Protein 7CFW (pdb70)

InterPro domains:
  IPR001789 Signal transduction response regulator, receiver domain [PF00072] (517-628)
  IPR001789 Signal transduction response regulator, receiver domain [PS50110] (516-632)
  IPR001789 Signal transduction response regulator, receiver domain [SM00448] (515-628)
  IPR003594 Histidine kinase/HSP90-like ATPase domain [PF02518] (378-493)
  IPR003594 Histidine kinase/HSP90-like ATPase domain [SM00387] (378-494)
  IPR003660 HAMP domain [PF00672] (188-238)
  IPR003660 HAMP domain [PS50885] (191-243)
  IPR003660 HAMP domain [SM00304] (191-243)
  IPR003661 Signal transduction histidine kinase, dimerisation/phosphoacceptor domain [PF00512] (265-330)
  IPR003661 Signal transduction histidine kinase, dimerisation/phosphoacceptor domain [SM00388] (265-330)
  IPR003661 Signal transduction histidine kinase, dimerisation/phosphoacceptor domain [cd00082] (263-326)
  IPR004358 Signal transduction histidine kinase-related protein, C-terminal [PR00344] (419-433)
  IPR004358 Signal transduction histidine kinase-related protein, C-terminal [PR00344] (437-447)
  IPR004358 Signal transduction histidine kinase-related protein, C-terminal [PR00344] (454-472)
  IPR004358 Signal transduction histidine kinase-related protein, C-terminal [PR00344] (478-491)
  IPR005467 Histidine kinase domain [PS50109] (272-494)
  IPR011006 CheY-like superfamily [SSF52172] (516-633)
  IPR019247 Histidine kinase BarA, N-terminal [PF09984] (35-101)
  IPR036097 Signal transduction histidine kinase, dimerisation/phosphoacceptor domain superfamily [SSF47384] (252-330)
  IPR036890 Histidine kinase/HSP90-like ATPase superfamily [G3DSA:3.30.565.10] (331-498)

Organism: Pseudomonas aeruginosa (strain ATCC 15692 / DSM 22644 / CIP 104116 / JCM 14847 / LMG 12228 / 1C / PRS 101 / PAO1) (NCBI:txid208964)

Solvent-accessible surface area: 6514 Å² total; per-residue (Å²): 122,40,60,60,0,0,0,0,1,51,64,93,99,44,36,92,60,2,45,58,35,0,125,62,41,44,25,114,19,52,63,20,45,20,0,64,77,0,17,106,18,4,111,191,71,98,4,54,0,1,0,0,11,3,109,16,86,126,38,71,0,84,43,0,0,115,90,0,42,91,34,132,90,0,99,169,4,23,0,0,0,0,2,63,28,19,143,132,22,4,119,143,87,4,29,122,0,34,34,47,31,81,12,55,40,137,22,134,115,62,76,0,60,163,8,0,102,117,77,4,46,105,150

B-factor: mean 20.05, std 11.55, range [8.06, 68.3]

Structure (mmCIF, N/CA/C/O backbone):
data_7CFW
#
_entry.id   7CFW
#
_cell.length_a   55.065
_cell.length_b   55.065
_cell.length_c   68.957
_cell.angle_alpha   90.00
_cell.angle_beta   90.00
_cell.angle_gamma   120.00
#
_symmetry.space_group_name_H-M   'P 31 2 1'
#
loop_
_entity.id
_entity.type
_entity.pdbx_description
1 polymer 'Histidine kinase'
2 non-polymer 'CALCIUM ION'
3 water water
#
loop_
_atom_site.group_PDB
_atom_site.id
_atom_site.type_symbol
_atom_site.label_atom_id
_atom_site.label_alt_id
_atom_site.label_comp_id
_atom_site.label_asym_id
_atom_site.label_entity_id
_atom_site.label_seq_id
_atom_site.pdbx_PDB_ins_code
_atom_site.Cartn_x
_atom_site.Cartn_y
_atom_site.Cartn_z
_atom_site.occupancy
_atom_site.B_iso_or_equiv
_atom_site.auth_seq_id
_atom_site.auth_comp_id
_atom_site.auth_asym_id
_atom_site.auth_atom_id
_atom_site.pdbx_PDB_model_num
ATOM 1 N N . ALA A 1 28 ? -9.065 4.234 -4.122 1.00 41.95 513 ALA A N 1
ATOM 2 C CA . ALA A 1 28 ? -9.922 5.122 -3.252 1.00 41.36 513 ALA A CA 1
ATOM 3 C C . ALA A 1 28 ? -11.249 4.428 -2.923 1.00 41.77 513 ALA A C 1
ATOM 4 O O . ALA A 1 28 ? -11.657 3.517 -3.691 1.00 45.44 513 ALA A O 1
ATOM 6 N N . GLY A 1 29 ? -11.905 4.863 -1.839 1.00 34.26 514 GLY A N 1
ATOM 7 C CA . GLY A 1 29 ? -13.198 4.321 -1.381 1.00 28.62 514 GLY A CA 1
ATOM 8 C C . GLY A 1 29 ? -13.074 3.639 -0.026 1.00 25.73 514 GLY A C 1
ATOM 9 O O . GLY A 1 29 ? -12.000 3.161 0.332 1.00 26.98 514 GLY A O 1
ATOM 10 N N . GLN A 1 30 ? -14.178 3.562 0.699 1.00 21.67 515 GLN A N 1
ATOM 11 C CA . GLN A 1 30 ? -14.285 2.744 1.931 1.00 17.93 515 GLN A CA 1
ATOM 12 C C . GLN A 1 30 ? -13.911 1.281 1.624 1.00 16.96 515 GLN A C 1
ATOM 13 O O . GLN A 1 30 ? -14.142 0.790 0.476 1.00 19.05 515 GLN A O 1
ATOM 19 N N A GLU A 1 31 ? -13.346 0.595 2.612 0.50 16.48 516 GLU A N 1
ATOM 20 N N B GLU A 1 31 ? -13.431 0.624 2.675 0.50 15.58 516 GLU A N 1
ATOM 21 C CA A GLU A 1 31 ? -12.824 -0.790 2.454 0.50 16.39 516 GLU A CA 1
ATOM 22 C CA B GLU A 1 31 ? -12.871 -0.752 2.686 0.50 14.89 516 GLU A CA 1
ATOM 23 C C A GLU A 1 31 ? -13.827 -1.806 3.010 0.50 13.81 516 GLU A C 1
ATOM 24 C C B GLU A 1 31 ? -13.977 -1.762 3.039 0.50 12.79 516 GLU A C 1
ATOM 25 O O A GLU A 1 31 ? -14.150 -1.751 4.221 0.50 14.01 516 GLU A O 1
ATOM 26 O O B GLU A 1 31 ? -14.582 -1.650 4.143 0.50 11.40 516 GLU A O 1
ATOM 37 N N . ILE A 1 32 ? -14.286 -2.676 2.120 1.00 11.97 517 ILE A N 1
ATOM 38 C CA . ILE A 1 32 ? -15.283 -3.737 2.383 1.00 11.66 517 ILE A CA 1
ATOM 39 C C . ILE A 1 32 ? -14.556 -5.079 2.407 1.00 11.11 517 ILE A C 1
ATOM 40 O O . ILE A 1 32 ? -13.818 -5.420 1.441 1.00 11.74 517 ILE A O 1
ATOM 45 N N . LEU A 1 33 ? -14.780 -5.860 3.448 1.00 10.42 518 LEU A N 1
ATOM 46 C CA . LEU A 1 33 ? -14.371 -7.285 3.493 1.00 10.30 518 LEU A CA 1
ATOM 47 C C . LEU A 1 33 ? -15.538 -8.128 2.993 1.00 9.97 518 LEU A C 1
ATOM 48 O O . LEU A 1 33 ? -16.609 -8.098 3.606 1.00 11.10 518 LEU A O 1
ATOM 53 N N . LEU A 1 34 ? -15.357 -8.798 1.881 1.00 10.16 519 LEU A N 1
ATOM 54 C CA . LEU A 1 34 ? -16.347 -9.670 1.273 1.00 9.55 519 LEU A CA 1
ATOM 55 C C . LEU A 1 34 ? -15.986 -11.098 1.615 1.00 10.12 519 LEU A C 1
ATOM 56 O O . LEU A 1 34 ? -14.861 -11.520 1.243 1.00 9.34 519 LEU A O 1
ATOM 61 N N . VAL A 1 35 ? -16.861 -11.774 2.325 1.00 9.04 520 VAL A N 1
ATOM 62 C CA . VAL A 1 35 ? -16.681 -13.193 2.714 1.00 9.07 520 VAL A CA 1
ATOM 63 C C . VAL A 1 35 ? -17.661 -14.001 1.871 1.00 9.59 520 VAL A C 1
ATOM 64 O O . VAL A 1 35 ? -18.863 -14.001 2.102 1.00 10.59 520 VAL A O 1
ATOM 68 N N . GLU A 1 36 ? -17.164 -14.677 0.845 1.00 9.59 521 GLU A N 1
ATOM 69 C CA . GLU A 1 36 ? -17.991 -15.353 -0.183 1.00 10.40 521 GLU A CA 1
ATOM 70 C C . GLU A 1 36 ? -17.147 -16.484 -0.783 1.00 10.05 521 GLU A C 1
ATOM 71 O O . GLU A 1 36 ? -16.030 -16.191 -1.242 1.00 10.52 521 GLU A O 1
ATOM 77 N N . ASP A 1 37 ? -17.695 -17.671 -0.841 1.00 10.26 522 ASP A N 1
ATOM 78 C CA . ASP A 1 37 ? -16.925 -18.840 -1.309 1.00 11.21 522 ASP A CA 1
ATOM 79 C C . ASP A 1 37 ? -17.216 -19.158 -2.771 1.00 11.51 522 ASP A C 1
ATOM 80 O O . ASP A 1 37 ? -16.371 -19.797 -3.418 1.00 12.52 522 ASP A O 1
ATOM 85 N N A ASN A 1 38 ? -18.356 -18.761 -3.312 0.50 10.45 523 ASN A N 1
ATOM 86 N N B ASN A 1 38 ? -18.383 -18.806 -3.301 0.50 10.32 523 ASN A N 1
ATOM 87 C CA A ASN A 1 38 ? -18.725 -19.246 -4.655 0.50 10.66 523 ASN A CA 1
ATOM 88 C CA B ASN A 1 38 ? -18.755 -19.230 -4.671 0.50 10.47 523 ASN A CA 1
ATOM 89 C C A ASN A 1 38 ? -18.044 -18.356 -5.683 0.50 10.60 523 ASN A C 1
ATOM 90 C C B ASN A 1 38 ? -18.032 -18.350 -5.677 0.50 10.47 523 ASN A C 1
ATOM 91 O O A ASN A 1 38 ? -18.126 -17.131 -5.616 0.50 10.13 523 ASN A O 1
ATOM 92 O O B ASN A 1 38 ? -18.100 -17.122 -5.601 0.50 10.06 523 ASN A O 1
ATOM 101 N N . PRO A 1 39 ? -17.349 -18.944 -6.693 1.00 10.60 524 PRO A N 1
ATOM 102 C CA . PRO A 1 39 ? -16.555 -18.132 -7.610 1.00 11.00 524 PRO A CA 1
ATOM 103 C C . PRO A 1 39 ? -17.322 -17.053 -8.390 1.00 10.31 524 PRO A C 1
ATOM 104 O O . PRO A 1 39 ? -16.810 -15.978 -8.628 1.00 11.69 524 PRO A O 1
ATOM 108 N N . VAL A 1 40 ? -18.514 -17.403 -8.869 1.00 10.52 525 VAL A N 1
ATOM 109 C CA . VAL A 1 40 ? -19.277 -16.413 -9.668 1.00 11.22 525 VAL A CA 1
ATOM 110 C C . VAL A 1 40 ? -19.816 -15.310 -8.737 1.00 10.00 525 VAL A C 1
ATOM 111 O O . VAL A 1 40 ? -19.748 -14.154 -9.083 1.00 11.91 525 VAL A O 1
ATOM 115 N N . ASN A 1 41 ? -20.258 -15.676 -7.535 1.00 10.83 526 ASN A N 1
ATOM 116 C CA . ASN A 1 41 ? -20.671 -14.621 -6.591 1.00 10.69 526 ASN A CA 1
ATOM 117 C C . ASN A 1 41 ? -19.469 -13.751 -6.221 1.00 10.69 526 ASN A C 1
ATOM 118 O O . ASN A 1 41 ? -19.618 -12.565 -6.040 1.00 11.43 526 ASN A O 1
ATOM 123 N N . GLN A 1 42 ? -18.281 -14.346 -6.111 1.00 10.80 527 GLN A N 1
ATOM 124 C CA . GLN A 1 42 ? -17.076 -13.531 -5.847 1.00 11.51 527 GLN A CA 1
ATOM 125 C C . GLN A 1 42 ? -16.931 -12.481 -6.943 1.00 11.50 527 GLN A C 1
ATOM 126 O O . GLN A 1 42 ? -16.755 -11.300 -6.666 1.00 13.10 527 GLN A O 1
ATOM 132 N N A THR A 1 43 ? -16.993 -12.948 -8.189 0.50 11.38 528 THR A N 1
ATOM 133 N N B THR A 1 43 ? -16.974 -12.860 -8.211 0.50 12.01 528 THR A N 1
ATOM 134 C CA A THR A 1 43 ? -16.854 -12.092 -9.391 0.50 11.81 528 THR A CA 1
ATOM 135 C CA B THR A 1 43 ? -16.724 -11.854 -9.271 0.50 13.02 528 THR A CA 1
ATOM 136 C C A THR A 1 43 ? -17.899 -10.974 -9.348 0.50 11.49 528 THR A C 1
ATOM 137 C C B THR A 1 43 ? -17.925 -10.891 -9.380 0.50 11.73 528 THR A C 1
ATOM 138 O O A THR A 1 43 ? -17.539 -9.802 -9.398 0.50 13.33 528 THR A O 1
ATOM 139 O O B THR A 1 43 ? -17.716 -9.684 -9.600 0.50 12.64 528 THR A O 1
ATOM 146 N N . VAL A 1 44 ? -19.159 -11.386 -9.246 1.00 12.39 529 VAL A N 1
ATOM 147 C CA . VAL A 1 44 ? -20.338 -10.492 -9.370 1.00 12.55 529 VAL A CA 1
ATOM 148 C C . VAL A 1 44 ? -20.319 -9.493 -8.221 1.00 11.75 529 VAL A C 1
ATOM 149 O O . VAL A 1 44 ? -20.487 -8.291 -8.435 1.00 12.37 529 VAL A O 1
ATOM 153 N N . ILE A 1 45 ? -20.176 -9.963 -6.990 1.00 11.91 530 ILE A N 1
ATOM 154 C CA . ILE A 1 45 ? -20.349 -9.047 -5.840 1.00 11.54 530 ILE A CA 1
ATOM 155 C C . ILE A 1 45 ? -19.136 -8.133 -5.739 1.00 10.81 530 ILE A C 1
ATOM 156 O O . ILE A 1 45 ? -19.282 -6.962 -5.476 1.00 12.37 530 ILE A O 1
ATOM 161 N N . GLU A 1 46 ? -17.935 -8.652 -6.002 1.00 11.21 531 GLU A N 1
ATOM 162 C CA . GLU A 1 46 ? -16.755 -7.761 -6.032 1.00 12.37 531 GLU A CA 1
ATOM 163 C C . GLU A 1 46 ? -16.957 -6.693 -7.110 1.00 12.60 531 GLU A C 1
ATOM 164 O O . GLU A 1 46 ? -16.702 -5.510 -6.850 1.00 13.89 531 GLU A O 1
ATOM 170 N N . ALA A 1 47 ? -17.470 -7.079 -8.297 1.00 12.53 532 ALA A N 1
ATOM 171 C CA . ALA A 1 47 ? -17.723 -6.064 -9.355 1.00 13.75 532 ALA A CA 1
ATOM 172 C C . ALA A 1 47 ? -18.788 -5.064 -8.909 1.00 13.34 532 ALA A C 1
ATOM 173 O O . ALA A 1 47 ? -18.596 -3.863 -9.162 1.00 14.19 532 ALA A O 1
ATOM 175 N N . MET A 1 48 ? -19.860 -5.524 -8.277 1.00 12.85 533 MET A N 1
ATOM 176 C CA . MET A 1 48 ? -20.877 -4.564 -7.816 1.00 13.21 533 MET A CA 1
ATOM 177 C C . MET A 1 48 ? -20.253 -3.608 -6.812 1.00 12.85 533 MET A C 1
ATOM 178 O O . MET A 1 48 ? -20.518 -2.404 -6.887 1.00 15.09 533 MET A O 1
ATOM 183 N N . LEU A 1 49 ? -19.468 -4.117 -5.862 1.00 13.75 534 LEU A N 1
ATOM 184 C CA . LEU A 1 49 ? -18.849 -3.234 -4.853 1.00 13.28 534 LEU A CA 1
ATOM 185 C C . LEU A 1 49 ? -17.934 -2.215 -5.511 1.00 14.07 534 LEU A C 1
ATOM 186 O O . LEU A 1 49 ? -18.039 -1.036 -5.178 1.00 14.32 534 LEU A O 1
ATOM 191 N N . ARG A 1 50 ? -17.117 -2.642 -6.465 1.00 15.23 535 ARG A N 1
ATOM 192 C CA . ARG A 1 50 ? -16.189 -1.702 -7.134 1.00 17.70 535 ARG A CA 1
ATOM 193 C C . ARG A 1 50 ? -17.009 -0.721 -7.966 1.00 18.00 535 ARG A C 1
ATOM 194 O O . ARG A 1 50 ? -16.627 0.443 -7.963 1.00 21.52 535 ARG A O 1
ATOM 202 N N . SER A 1 51 ? -18.153 -1.155 -8.503 1.00 16.42 536 SER A N 1
ATOM 203 C CA . SER A 1 51 ? -19.038 -0.253 -9.307 1.00 18.28 536 SER A CA 1
ATOM 204 C C . SER A 1 51 ? -19.668 0.854 -8.449 1.00 22.24 536 SER A C 1
ATOM 205 O O . SER A 1 51 ? -20.243 1.812 -9.048 1.00 23.39 536 SER A O 1
ATOM 208 N N . LEU A 1 52 ? -19.652 0.710 -7.113 1.00 18.68 537 LEU A N 1
ATOM 209 C CA . LEU A 1 52 ? -20.225 1.656 -6.120 1.00 18.88 537 LEU A CA 1
ATOM 210 C C . LEU A 1 52 ? -19.106 2.475 -5.474 1.00 18.15 537 LEU A C 1
ATOM 211 O O . LEU A 1 52 ? -19.394 3.234 -4.547 1.00 24.88 537 LEU A O 1
ATOM 216 N N . GLY A 1 53 ? -17.864 2.295 -5.920 1.00 19.12 538 GLY A N 1
ATOM 217 C CA . GLY A 1 53 ? -16.720 3.079 -5.440 1.00 19.50 538 GLY A CA 1
ATOM 218 C C . GLY A 1 53 ? -15.959 2.442 -4.287 1.00 19.93 538 GLY A C 1
ATOM 219 O O . GLY A 1 53 ? -15.023 3.067 -3.756 1.00 21.58 538 GLY A O 1
ATOM 220 N N . TYR A 1 54 ? -16.313 1.217 -3.880 1.00 16.61 539 TYR A N 1
ATOM 221 C CA . TYR A 1 54 ? -15.665 0.607 -2.703 1.00 17.32 539 TYR A CA 1
ATOM 222 C C . TYR A 1 54 ? -14.368 -0.119 -3.071 1.00 17.12 539 TYR A C 1
ATOM 223 O O . TYR A 1 54 ? -14.216 -0.617 -4.183 1.00 18.67 539 TYR A O 1
ATOM 232 N N A ARG A 1 55 ? -13.422 -0.125 -2.141 0.50 15.88 540 ARG A N 1
ATOM 233 N N B ARG A 1 55 ? -13.455 -0.198 -2.101 0.50 16.89 540 ARG A N 1
ATOM 234 C CA A ARG A 1 55 ? -12.278 -1.062 -2.172 0.50 15.99 540 ARG A CA 1
ATOM 235 C CA B ARG A 1 55 ? -12.252 -1.068 -2.146 0.50 17.64 540 ARG A CA 1
ATOM 236 C C A ARG A 1 55 ? -12.793 -2.384 -1.615 0.50 14.84 540 ARG A C 1
ATOM 237 C C B ARG A 1 55 ? -12.541 -2.386 -1.431 0.50 16.48 540 ARG A C 1
ATOM 238 O O A ARG A 1 55 ? -13.692 -2.360 -0.779 0.50 12.84 540 ARG A O 1
ATOM 239 O O B ARG A 1 55 ? -12.897 -2.348 -0.232 0.50 16.97 540 ARG A O 1
ATOM 254 N N . VAL A 1 56 ? -12.289 -3.492 -2.125 1.00 14.87 541 VAL A N 1
ATOM 255 C CA . VAL A 1 56 ? -12.751 -4.845 -1.708 1.00 14.92 541 VAL A CA 1
ATOM 256 C C . VAL A 1 56 ? -11.559 -5.716 -1.357 1.00 13.41 541 VAL A C 1
ATOM 257 O O . VAL A 1 56 ? -10.619 -5.857 -2.158 1.00 16.25 541 VAL A O 1
ATOM 261 N N . THR A 1 57 ? -11.661 -6.396 -0.236 1.00 12.20 542 THR A N 1
ATOM 262 C CA . THR A 1 57 ? -10.810 -7.540 0.112 1.00 12.37 542 THR A CA 1
ATOM 263 C C . THR A 1 57 ? -11.691 -8.770 0.156 1.00 11.60 542 THR A C 1
ATOM 264 O O . THR A 1 57 ? -12.704 -8.770 0.904 1.00 12.35 542 THR A O 1
ATOM 268 N N . LEU A 1 58 ? -11.339 -9.777 -0.605 1.00 11.18 543 LEU A N 1
ATOM 269 C CA . LEU A 1 58 ? -12.136 -11.002 -0.724 1.00 10.40 543 LEU A CA 1
ATOM 270 C C . LEU A 1 58 ? -11.512 -12.109 0.108 1.00 10.87 543 LEU A C 1
ATOM 271 O O . LEU A 1 58 ? -10.296 -12.363 -0.064 1.00 11.72 543 LEU A O 1
ATOM 276 N N . VAL A 1 59 ? -12.313 -12.750 0.918 1.00 10.35 544 VAL A N 1
ATOM 277 C CA . VAL A 1 59 ? -11.928 -14.019 1.581 1.00 9.63 544 VAL A CA 1
ATOM 278 C C . VAL A 1 59 ? -13.021 -15.023 1.324 1.00 10.35 544 VAL A C 1
ATOM 279 O O . VAL A 1 59 ? -14.187 -14.630 1.079 1.00 11.17 544 VAL A O 1
ATOM 283 N N . ALA A 1 60 ? -12.703 -16.285 1.426 1.00 10.10 545 ALA A N 1
ATOM 284 C CA . ALA A 1 60 ? -13.604 -17.351 0.956 1.00 11.06 545 ALA A CA 1
ATOM 285 C C . ALA A 1 60 ? -14.077 -18.282 2.060 1.00 10.96 545 ALA A C 1
ATOM 286 O O . ALA A 1 60 ? -14.800 -19.248 1.719 1.00 14.14 545 ALA A O 1
ATOM 288 N N . ASP A 1 61 ? -13.785 -18.007 3.314 1.00 10.79 546 ASP A N 1
ATOM 289 C CA . ASP A 1 61 ? -14.301 -18.827 4.434 1.00 11.46 546 ASP A CA 1
ATOM 290 C C . ASP A 1 61 ? -14.264 -18.018 5.721 1.00 11.25 546 ASP A C 1
ATOM 291 O O . ASP A 1 61 ? -13.592 -16.975 5.782 1.00 11.81 546 ASP A O 1
ATOM 296 N N . GLY A 1 62 ? -14.956 -18.516 6.733 1.00 11.73 547 GLY A N 1
ATOM 297 C CA . GLY A 1 62 ? -15.030 -17.891 8.045 1.00 11.73 547 GLY A CA 1
ATOM 298 C C . GLY A 1 62 ? -13.664 -17.689 8.679 1.00 11.43 547 GLY A C 1
ATOM 299 O O . GLY A 1 62 ? -13.458 -16.672 9.318 1.00 11.17 547 GLY A O 1
ATOM 300 N N . ILE A 1 63 ? -12.775 -18.659 8.597 1.00 11.67 548 ILE A N 1
ATOM 301 C CA . ILE A 1 63 ? -11.485 -18.550 9.312 1.00 12.37 548 ILE A CA 1
ATOM 302 C C . ILE A 1 63 ? -10.681 -17.377 8.778 1.00 12.38 548 ILE A C 1
ATOM 303 O O . ILE A 1 63 ? -10.200 -16.575 9.549 1.00 12.88 548 ILE A O 1
ATOM 308 N N A GLN A 1 64 ? -10.512 -17.242 7.468 0.50 12.28 549 GLN A N 1
ATOM 309 N N B GLN A 1 64 ? -10.565 -17.294 7.454 0.50 13.55 549 GLN A N 1
ATOM 310 C CA A GLN A 1 64 ? -9.732 -16.081 6.986 0.50 12.52 549 GLN A CA 1
ATOM 311 C CA B GLN A 1 64 ? -9.825 -16.206 6.779 0.50 14.54 549 GLN A CA 1
ATOM 312 C C A GLN A 1 64 ? -10.503 -14.788 7.223 0.50 12.03 549 GLN A C 1
ATOM 313 C C B GLN A 1 64 ? -10.501 -14.850 7.019 0.50 13.30 549 GLN A C 1
ATOM 314 O O A GLN A 1 64 ? -9.879 -13.779 7.522 0.50 11.60 549 GLN A O 1
ATOM 315 O O B GLN A 1 64 ? -9.788 -13.840 7.016 0.50 14.29 549 GLN A O 1
ATOM 326 N N . ALA A 1 65 ? -11.819 -14.821 7.211 1.00 11.45 550 ALA A N 1
ATOM 327 C CA . ALA A 1 65 ? -12.564 -13.585 7.572 1.00 11.72 550 ALA A CA 1
ATOM 328 C C . ALA A 1 65 ? -12.157 -13.121 8.969 1.00 12.19 550 ALA A C 1
ATOM 329 O O . ALA A 1 65 ? -11.908 -11.923 9.174 1.00 12.74 550 ALA A O 1
ATOM 331 N N . VAL A 1 66 ? -12.135 -14.042 9.937 1.00 11.46 551 VAL A N 1
ATOM 332 C CA . VAL A 1 66 ? -11.747 -13.695 11.322 1.00 11.79 551 VAL A CA 1
ATOM 333 C C . VAL A 1 66 ? -10.342 -13.113 11.319 1.00 12.32 551 VAL A C 1
ATOM 334 O O . VAL A 1 66 ? -10.140 -12.071 11.931 1.00 12.91 551 VAL A O 1
ATOM 338 N N A ARG A 1 67 ? -9.386 -13.760 10.662 0.50 12.07 552 ARG A N 1
ATOM 339 N N B ARG A 1 67 ? -9.402 -13.770 10.642 0.50 13.29 552 ARG A N 1
ATOM 340 C CA A ARG A 1 67 ? -7.989 -13.261 10.613 0.50 13.65 552 ARG A CA 1
ATOM 341 C CA B ARG A 1 67 ? -7.981 -13.345 10.592 0.50 15.91 552 ARG A CA 1
ATOM 342 C C A ARG A 1 67 ? -7.987 -11.867 9.976 0.50 13.10 552 ARG A C 1
ATOM 343 C C B ARG A 1 67 ? -7.827 -12.002 9.887 0.50 15.13 552 ARG A C 1
ATOM 344 O O A ARG A 1 67 ? -7.423 -10.931 10.569 0.50 12.46 552 ARG A O 1
ATOM 345 O O B ARG A 1 67 ? -6.927 -11.258 10.268 0.50 15.49 552 ARG A O 1
ATOM 360 N N A SER A 1 68 ? -8.633 -11.706 8.822 0.50 12.86 553 SER A N 1
ATOM 361 N N B SER A 1 68 ? -8.620 -11.728 8.850 0.50 14.01 553 SER A N 1
ATOM 362 C CA A SER A 1 68 ? -8.570 -10.456 8.036 0.50 13.52 553 SER A CA 1
ATOM 363 C CA B SER A 1 68 ? -8.567 -10.439 8.128 0.50 13.81 553 SER A CA 1
ATOM 364 C C A SER A 1 68 ? -9.176 -9.306 8.863 0.50 13.41 553 SER A C 1
ATOM 365 C C B SER A 1 68 ? -9.070 -9.352 9.068 0.50 13.14 553 SER A C 1
ATOM 366 O O A SER A 1 68 ? -8.647 -8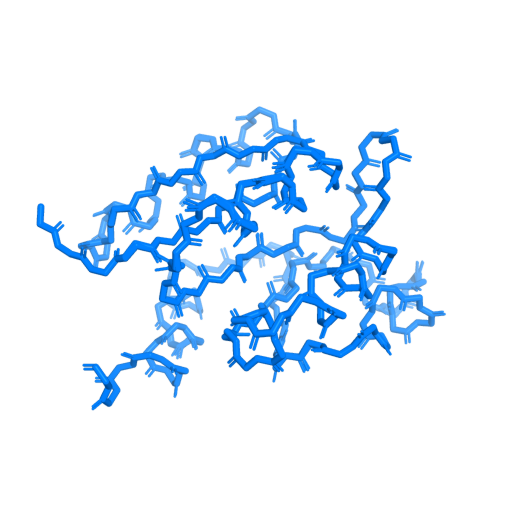.147 8.760 0.50 14.64 553 SER A O 1
ATOM 367 O O B SER A 1 68 ? -8.400 -8.313 9.245 0.50 14.15 553 SER A O 1
ATOM 372 N N . ALA A 1 69 ? -10.244 -9.559 9.626 1.00 13.73 554 ALA A N 1
ATOM 373 C CA . ALA A 1 69 ? -10.880 -8.548 10.476 1.00 15.68 554 ALA A CA 1
ATOM 374 C C . ALA A 1 69 ? -9.994 -8.204 11.684 1.00 18.25 554 ALA A C 1
ATOM 375 O O . ALA A 1 69 ? -10.060 -7.022 12.132 1.00 20.76 554 ALA A O 1
ATOM 377 N N A GLU A 1 70 ? -9.217 -9.151 12.228 0.50 17.98 555 GLU A N 1
ATOM 378 N N B GLU A 1 70 ? -9.175 -9.146 12.165 0.50 18.41 555 GLU A N 1
ATOM 379 C CA A GLU A 1 70 ? -8.381 -8.847 13.426 0.50 20.15 555 GLU A CA 1
ATOM 380 C CA B GLU A 1 70 ? -8.172 -8.888 13.235 0.50 21.41 555 GLU A CA 1
ATOM 381 C C A GLU A 1 70 ? -7.141 -8.062 12.987 0.50 21.29 555 GLU A C 1
ATOM 382 C C B GLU A 1 70 ? -7.121 -7.908 12.702 0.50 22.56 555 GLU A C 1
ATOM 383 O O A GLU A 1 70 ? -6.592 -7.386 13.864 0.50 21.75 555 GLU A O 1
ATOM 384 O O B GLU A 1 70 ? -6.838 -6.896 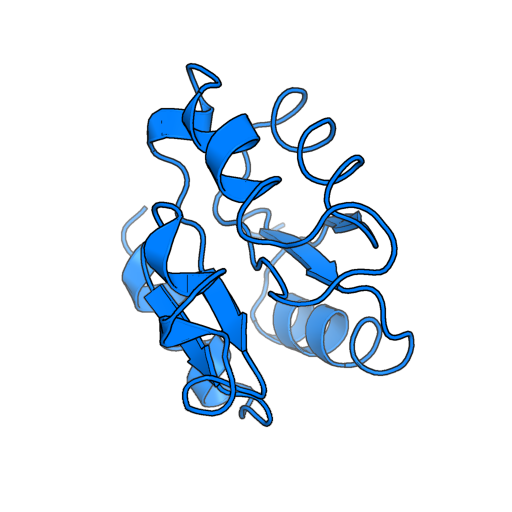13.373 0.50 22.49 555 GLU A O 1
ATOM 395 N N A ARG A 1 71 ? -6.761 -8.100 11.697 0.50 20.26 556 ARG A N 1
ATOM 396 N N B ARG A 1 71 ? -6.560 -8.205 11.528 0.50 22.51 556 ARG A N 1
ATOM 397 C CA A ARG A 1 71 ? -5.496 -7.500 11.171 0.50 21.23 556 ARG A CA 1
ATOM 398 C CA B ARG A 1 71 ? -5.382 -7.487 10.978 0.50 24.34 556 ARG A CA 1
ATOM 399 C C A ARG A 1 71 ? -5.728 -6.132 10.506 0.50 22.16 556 ARG A C 1
ATOM 400 C C B ARG A 1 71 ? -5.747 -6.027 10.685 0.50 24.62 556 ARG A C 1
ATOM 401 O O A ARG A 1 71 ? -4.714 -5.424 10.220 0.50 23.42 556 ARG A O 1
ATOM 402 O O B ARG A 1 71 ? -4.870 -5.151 10.908 0.50 25.10 556 ARG A O 1
ATOM 417 N N . GLN A 1 72 ? -6.984 -5.750 10.259 1.00 22.54 557 GLN A N 1
ATOM 418 C CA . GLN A 1 72 ? -7.329 -4.459 9.605 1.00 25.19 557 GLN A CA 1
ATOM 419 C C . GLN A 1 72 ? -8.735 -4.030 10.008 1.00 24.48 557 GLN A C 1
ATOM 420 O O . GLN A 1 72 ? -9.609 -4.897 10.121 1.00 21.04 557 GLN A O 1
ATOM 426 N N A ARG A 1 73 ? -8.982 -2.721 10.141 0.50 25.32 558 ARG A N 1
ATOM 427 N N B ARG A 1 73 ? -8.908 -2.725 10.228 0.50 24.47 558 ARG A N 1
ATOM 428 C CA A ARG A 1 73 ? -10.330 -2.165 10.461 0.50 25.50 558 ARG A CA 1
ATOM 429 C CA B ARG A 1 73 ? -10.236 -2.070 10.291 0.50 24.41 558 ARG A CA 1
ATOM 430 C C A ARG A 1 73 ? -11.084 -1.838 9.167 0.50 22.98 558 ARG A C 1
ATOM 431 C C B ARG A 1 73 ? -10.835 -2.074 8.887 0.50 21.76 558 ARG A C 1
ATOM 432 O O A ARG A 1 73 ? -10.884 -0.739 8.624 0.50 23.95 558 ARG A O 1
ATOM 433 O O B ARG A 1 73 ? -10.216 -1.517 7.953 0.50 23.46 558 ARG A O 1
ATOM 448 N N . TYR A 1 74 ? -11.984 -2.725 8.746 1.00 17.99 559 TYR A N 1
ATOM 449 C CA . TYR A 1 74 ? -12.848 -2.520 7.559 1.00 14.72 559 TYR A CA 1
ATOM 450 C C . TYR A 1 74 ? -13.961 -1.537 7.920 1.00 13.63 559 TYR A C 1
ATOM 451 O O . TYR A 1 74 ? -14.341 -1.421 9.066 1.00 15.65 559 TYR A O 1
ATOM 460 N N . ASP A 1 75 ? -14.492 -0.912 6.892 1.00 13.67 560 ASP A N 1
ATO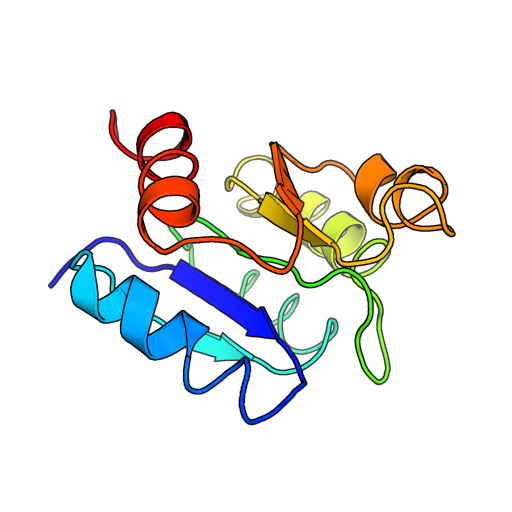M 461 C CA . ASP A 1 75 ? -15.674 -0.047 7.077 1.00 14.29 560 ASP A CA 1
ATOM 462 C C . ASP A 1 75 ? -16.924 -0.916 7.199 1.00 12.37 560 ASP A C 1
ATOM 463 O O . ASP A 1 75 ? -17.827 -0.563 7.915 1.00 13.40 560 ASP A O 1
ATOM 468 N N . ALA A 1 76 ? -16.970 -2.064 6.508 1.00 12.01 561 ALA A N 1
ATOM 469 C CA . ALA A 1 76 ? -18.075 -3.016 6.641 1.00 11.46 561 ALA A CA 1
ATOM 470 C C . ALA A 1 76 ? -17.587 -4.374 6.178 1.00 10.55 561 ALA A C 1
ATOM 471 O O . ALA A 1 76 ? -16.651 -4.483 5.390 1.00 10.93 561 ALA A O 1
ATOM 473 N N . ILE A 1 77 ? -18.262 -5.375 6.680 1.00 10.16 562 ILE A N 1
ATOM 474 C CA . ILE A 1 77 ? -18.043 -6.797 6.328 1.00 9.44 562 ILE A CA 1
ATOM 475 C C . ILE A 1 77 ? -19.328 -7.377 5.734 1.00 9.61 562 ILE A C 1
ATOM 476 O O . ILE A 1 77 ? -20.383 -7.223 6.320 1.00 10.15 562 ILE A O 1
ATOM 481 N N A LEU A 1 78 ? -19.244 -8.034 4.587 0.50 9.06 563 LEU A N 1
ATOM 482 N N B LEU A 1 78 ? -19.260 -7.973 4.553 0.50 10.22 563 LEU A N 1
ATOM 483 C CA A LEU A 1 78 ? -20.364 -8.773 3.973 0.50 8.77 563 LEU A CA 1
ATOM 484 C CA B LEU A 1 78 ? -20.373 -8.748 3.969 0.50 10.52 563 LEU A CA 1
ATOM 485 C C A LEU A 1 78 ? -20.116 -10.257 4.197 0.50 9.33 563 LEU A C 1
ATOM 486 C C B LEU A 1 78 ? -20.067 -10.205 4.274 0.50 10.33 563 LEU A C 1
ATOM 487 O O A LEU A 1 78 ? -19.160 -10.821 3.612 0.50 9.17 563 LEU A O 1
ATOM 488 O O B LEU A 1 78 ? -18.994 -10.664 3.850 0.50 9.91 563 LEU A O 1
ATOM 497 N N . MET A 1 79 ? -20.918 -10.855 5.053 1.00 9.24 564 MET A N 1
ATOM 498 C CA . MET A 1 79 ? -20.683 -12.229 5.518 1.00 9.35 564 MET A CA 1
ATOM 499 C C . MET A 1 79 ? -21.670 -13.153 4.860 1.00 9.83 564 MET A C 1
ATOM 500 O O . MET A 1 79 ? -22.817 -13.224 5.289 1.00 10.32 564 MET A O 1
ATOM 505 N N . ASP A 1 80 ? -21.230 -13.923 3.890 1.00 9.96 565 ASP A N 1
ATOM 506 C CA . ASP A 1 80 ? -22.111 -14.981 3.388 1.00 10.52 565 ASP A CA 1
ATOM 507 C C . ASP A 1 80 ? -22.387 -15.958 4.532 1.00 10.40 565 ASP A C 1
ATOM 508 O O . ASP A 1 80 ? -21.492 -16.321 5.308 1.00 10.88 565 ASP A O 1
ATOM 513 N N . CYS A 1 81 ? -23.619 -16.429 4.644 1.00 10.45 566 CYS A N 1
ATOM 514 C CA . CYS A 1 81 ? -24.005 -17.279 5.783 1.00 11.64 566 CYS A CA 1
ATOM 515 C C . CYS A 1 81 ? -23.354 -18.662 5.668 1.00 12.34 566 CYS A C 1
ATOM 516 O O . CYS A 1 81 ? -22.995 -19.240 6.689 1.00 13.45 566 CYS A O 1
ATOM 519 N N . ARG A 1 82 ? -23.370 -19.272 4.497 1.00 11.79 567 ARG A N 1
ATOM 520 C CA . ARG A 1 82 ? -22.979 -20.680 4.304 1.00 12.33 567 ARG A CA 1
ATOM 521 C C . ARG A 1 82 ? -21.635 -20.721 3.611 1.00 11.92 567 ARG A C 1
ATOM 522 O O . ARG A 1 82 ? -21.580 -20.389 2.426 1.00 13.15 567 ARG A O 1
ATOM 530 N N . LEU A 1 83 ? -20.621 -21.183 4.321 1.00 12.23 568 LEU A N 1
ATOM 531 C CA . LEU A 1 83 ? -19.213 -21.145 3.852 1.00 13.63 568 LEU A CA 1
ATOM 532 C C . LEU A 1 83 ? -18.638 -22.554 3.925 1.00 14.71 568 LEU A C 1
ATOM 533 O O . LEU A 1 83 ? -19.258 -23.406 4.554 1.00 17.12 568 LEU A O 1
ATOM 538 N N . PRO A 1 84 ? -17.491 -22.821 3.263 1.00 16.61 569 PRO A N 1
ATOM 539 C CA . PRO A 1 84 ? -17.007 -24.200 3.144 1.00 17.94 569 PRO A CA 1
ATOM 540 C C . PRO A 1 84 ? -16.631 -24.867 4.470 1.00 16.10 569 PRO A C 1
ATOM 541 O O . PRO A 1 84 ? -16.816 -26.066 4.597 1.00 20.73 569 PRO A O 1
ATOM 545 N N . VAL A 1 85 ? -16.079 -24.134 5.415 1.00 13.97 570 VAL A N 1
ATOM 546 C CA . VAL A 1 85 ? -15.459 -24.775 6.610 1.00 14.43 570 VAL A CA 1
ATOM 547 C C . VAL A 1 85 ? -16.048 -24.145 7.872 1.00 13.82 570 VAL A C 1
ATOM 548 O O . VAL A 1 85 ? -16.597 -24.888 8.677 1.00 16.02 570 VAL A O 1
ATOM 552 N N . LEU A 1 86 ? -15.822 -22.862 8.080 1.00 13.85 571 LEU A N 1
ATOM 553 C CA . LEU A 1 86 ? -16.378 -22.124 9.238 1.00 13.40 571 LEU A CA 1
ATOM 554 C C . LEU A 1 86 ? -17.500 -21.223 8.719 1.00 13.06 571 LEU A C 1
ATOM 555 O O . LEU A 1 86 ? -17.219 -20.296 7.965 1.00 13.64 571 LEU A O 1
ATOM 560 N N . ASP A 1 87 ? -18.729 -21.462 9.146 1.00 13.83 572 ASP A N 1
ATOM 561 C CA . ASP A 1 87 ? -19.932 -20.724 8.673 1.00 14.49 572 ASP A CA 1
ATOM 562 C C . ASP A 1 87 ? -20.001 -19.315 9.305 1.00 12.61 572 ASP A C 1
ATOM 563 O O . ASP A 1 87 ? -19.226 -18.940 10.228 1.00 12.06 572 ASP A O 1
ATOM 568 N N . GLY A 1 88 ? -20.962 -18.566 8.792 1.00 12.42 573 GLY A N 1
ATOM 569 C CA . GLY A 1 88 ? -21.104 -17.148 9.113 1.00 11.33 573 GLY A CA 1
ATOM 570 C C . GLY A 1 88 ? -21.430 -16.937 10.590 1.00 11.03 573 GLY A C 1
ATOM 571 O O . GLY A 1 88 ? -20.930 -15.953 11.128 1.00 11.19 573 GLY A O 1
ATOM 572 N N . TYR A 1 89 ? -22.192 -17.807 11.249 1.00 10.53 574 TYR A N 1
ATOM 573 C CA . TYR A 1 89 ? -22.516 -17.601 12.670 1.00 10.74 574 TYR A CA 1
ATOM 574 C C . TYR A 1 89 ? -21.234 -17.544 13.478 1.00 11.23 574 TYR A C 1
ATOM 575 O O . TYR A 1 89 ? -20.969 -16.611 14.180 1.00 10.58 574 TYR A O 1
ATOM 584 N N A SER A 1 90 ? -20.452 -18.619 13.384 0.50 11.00 575 SER A N 1
ATOM 585 N N B SER A 1 90 ? -20.430 -18.599 13.399 0.50 10.96 575 SER A N 1
ATOM 586 C CA A SER A 1 90 ? -19.223 -18.781 14.190 0.50 11.88 575 SER A CA 1
ATOM 587 C CA B SER A 1 90 ? -19.240 -18.714 14.269 0.50 11.73 575 SER A CA 1
ATOM 588 C C A SER A 1 90 ? -18.228 -17.692 13.836 0.50 11.01 575 SER A C 1
ATOM 589 C C B SER A 1 90 ? -18.184 -17.700 13.840 0.50 10.89 575 SER A C 1
ATOM 590 O O A SER A 1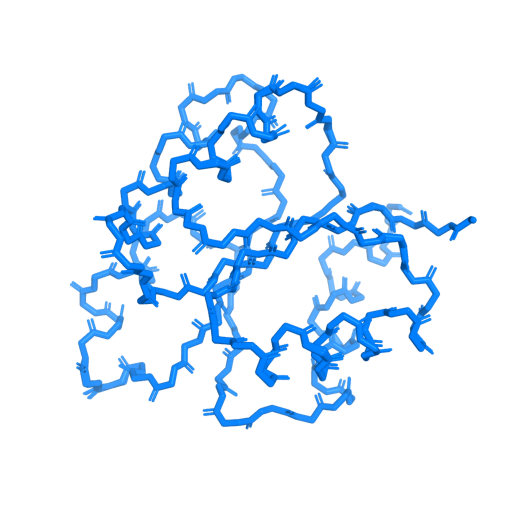 90 ? -17.627 -17.114 14.728 0.50 12.25 575 SER A O 1
ATOM 591 O O B SER A 1 90 ? -17.512 -17.125 14.690 0.50 11.72 575 SER A O 1
ATOM 596 N N . ALA A 1 91 ? -18.064 -17.408 12.549 1.00 11.08 576 ALA A N 1
ATOM 597 C CA . ALA A 1 91 ? -17.091 -16.371 12.130 1.00 11.58 576 ALA A CA 1
ATOM 598 C C . ALA A 1 91 ? -17.480 -15.042 12.776 1.00 10.97 576 ALA A C 1
ATOM 599 O O . ALA A 1 91 ? -16.643 -14.316 13.246 1.00 11.85 576 ALA A O 1
ATOM 601 N N . THR A 1 92 ? -18.761 -14.712 12.735 1.00 10.27 577 THR A N 1
ATOM 602 C CA . THR A 1 92 ? -19.276 -13.432 13.223 1.00 10.93 577 THR A CA 1
ATOM 603 C C . THR A 1 92 ? -19.104 -13.363 14.742 1.00 11.00 577 THR A C 1
ATOM 604 O O . THR A 1 92 ? -18.675 -12.300 15.261 1.00 12.54 577 THR A O 1
ATOM 608 N N . ARG A 1 93 ? -19.371 -14.462 15.444 1.00 11.86 578 ARG A N 1
ATOM 609 C CA . ARG A 1 93 ? -19.121 -14.456 16.912 1.00 12.57 578 ARG A CA 1
ATOM 610 C C . ARG A 1 93 ? -17.643 -14.205 17.218 1.00 13.18 578 ARG A C 1
ATOM 611 O O . ARG A 1 93 ? -17.348 -13.406 18.113 1.00 14.64 578 ARG A O 1
ATOM 619 N N . GLU A 1 94 ? -16.753 -14.771 16.430 1.00 13.54 579 GLU A N 1
ATOM 620 C CA . GLU A 1 94 ? -15.293 -14.575 16.625 1.00 14.21 579 GLU A CA 1
ATOM 621 C C . GLU A 1 94 ? -14.955 -13.100 16.400 1.00 14.82 579 GLU A C 1
ATOM 622 O O . GLU A 1 94 ? -14.198 -12.478 17.177 1.00 16.89 579 GLU A O 1
ATOM 628 N N . ILE A 1 95 ? -15.447 -12.492 15.324 1.00 12.58 580 ILE A N 1
ATOM 629 C CA . ILE A 1 95 ? -15.122 -11.080 15.000 1.00 12.43 580 ILE A CA 1
ATOM 630 C C . ILE A 1 95 ? -15.705 -10.200 16.106 1.00 13.59 580 ILE A C 1
ATOM 631 O O . ILE A 1 95 ? -14.980 -9.232 16.565 1.00 14.85 580 ILE A O 1
ATOM 636 N N . ARG A 1 96 ? -16.917 -10.489 16.557 1.00 13.41 581 ARG A N 1
ATOM 637 C CA . ARG A 1 96 ? -17.552 -9.631 17.585 1.00 15.17 581 ARG A CA 1
ATOM 638 C C . ARG A 1 96 ? -16.755 -9.694 18.888 1.00 16.95 581 ARG A C 1
ATOM 639 O O . ARG A 1 96 ? -16.852 -8.737 19.661 1.00 19.40 581 ARG A O 1
ATOM 647 N N . ALA A 1 97 ? -16.064 -10.792 19.174 1.00 17.59 582 ALA A N 1
ATOM 648 C CA . ALA A 1 97 ? -15.214 -10.923 20.387 1.00 20.14 582 ALA A CA 1
ATOM 649 C C . ALA A 1 97 ? -13.870 -10.185 20.252 1.00 22.58 582 ALA A C 1
ATOM 650 O O . ALA A 1 97 ? -13.221 -10.058 21.306 1.00 24.33 582 ALA A O 1
ATOM 652 N N . GLN A 1 98 ? -13.461 -9.668 19.076 1.00 24.04 583 GLN A N 1
ATOM 653 C CA . GLN A 1 98 ? -12.266 -8.774 18.877 1.00 24.05 583 GLN A CA 1
ATOM 654 C C . GLN A 1 98 ? -12.623 -7.331 19.285 1.00 30.74 583 GLN A C 1
ATOM 655 O O . GLN A 1 98 ? -13.732 -6.906 18.972 1.00 30.95 583 GLN A O 1
ATOM 661 N N . GLU A 1 99 ? -11.702 -6.557 19.879 1.00 41.40 584 GLU A N 1
ATOM 662 C CA . GLU A 1 99 ? -12.040 -5.221 20.469 1.00 48.18 584 GLU A CA 1
ATOM 663 C C . GLU A 1 99 ? -12.367 -4.197 19.373 1.00 49.80 584 GLU A C 1
ATOM 664 O O . GLU A 1 99 ? -13.179 -3.303 19.655 1.00 59.90 584 GLU A O 1
ATOM 670 N N . ASN A 1 100 ? -11.782 -4.297 18.175 1.00 51.16 585 ASN A N 1
ATOM 671 C CA . ASN A 1 100 ? -12.181 -3.449 17.013 1.00 50.52 585 ASN A CA 1
ATOM 672 C C . ASN A 1 100 ? -13.376 -4.097 16.280 1.00 48.12 585 ASN A C 1
ATOM 673 O O . ASN A 1 100 ? -14.112 -3.377 15.567 1.00 49.21 585 ASN A O 1
ATOM 678 N N . GLY A 1 101 ? -13.601 -5.401 16.476 1.00 39.43 586 GLY A N 1
ATOM 679 C CA . GLY A 1 101 ? -14.678 -6.164 15.817 1.00 34.77 586 GLY A CA 1
ATOM 680 C C . GLY A 1 101 ? -16.011 -6.005 16.530 1.00 30.96 586 GLY A C 1
ATOM 681 O O . GLY A 1 101 ? -17.045 -6.323 15.934 1.00 23.29 586 GLY A O 1
ATOM 682 N N . ARG A 1 102 ? -16.023 -5.494 17.761 1.00 32.43 587 ARG A N 1
ATOM 683 C CA . ARG A 1 102 ? -17.278 -5.334 18.548 1.00 34.99 587 ARG A CA 1
ATOM 684 C C . ARG A 1 102 ? -18.290 -4.504 17.735 1.00 31.23 587 ARG A C 1
ATOM 685 O O . ARG A 1 102 ? -19.505 -4.691 17.934 1.00 30.51 587 ARG A O 1
ATOM 693 N N . ARG A 1 103 ? -17.814 -3.589 16.876 1.00 28.77 588 ARG A N 1
ATOM 694 C CA . ARG A 1 103 ? -18.653 -2.495 16.324 1.00 24.34 588 ARG A CA 1
ATOM 695 C C . ARG A 1 103 ? -18.617 -2.370 14.788 1.00 18.68 588 ARG A C 1
ATOM 696 O O . ARG A 1 103 ? -19.431 -1.585 14.280 1.00 18.51 588 ARG A O 1
ATOM 704 N N . VAL A 1 104 ? -17.746 -3.052 14.045 1.00 16.60 589 VAL A N 1
ATOM 705 C CA . VAL A 1 104 ? -17.779 -2.945 12.558 1.00 14.82 589 VAL A CA 1
ATOM 706 C C . VAL A 1 104 ? -19.133 -3.441 12.036 1.00 12.86 589 VAL A C 1
ATOM 707 O O . VAL A 1 104 ? -19.674 -4.461 12.501 1.00 11.87 589 VAL A O 1
ATOM 711 N N . PRO A 1 105 ? -19.780 -2.715 11.108 1.00 11.36 590 PRO A N 1
ATOM 712 C CA . PRO A 1 105 ? -21.005 -3.234 10.538 1.00 11.58 590 PRO A CA 1
ATOM 713 C C . PRO A 1 105 ? -20.742 -4.572 9.836 1.00 10.35 590 PRO A C 1
ATOM 714 O O . PRO A 1 105 ? -19.831 -4.679 9.007 1.00 11.99 590 PRO A O 1
ATOM 718 N N . ILE A 1 106 ? -21.613 -5.535 10.117 1.00 10.09 591 ILE A N 1
ATOM 719 C CA . ILE A 1 106 ? -21.559 -6.872 9.476 1.00 9.73 591 ILE A CA 1
ATOM 720 C C . ILE A 1 106 ? -22.921 -7.099 8.873 1.00 9.20 591 ILE A C 1
ATOM 721 O O . ILE A 1 106 ? -23.961 -7.046 9.604 1.00 10.17 591 ILE A O 1
ATOM 726 N N . ILE A 1 107 ? -22.954 -7.312 7.568 1.00 9.31 592 ILE A N 1
ATOM 727 C CA . ILE A 1 107 ? -24.202 -7.532 6.823 1.00 9.74 592 ILE A CA 1
ATOM 728 C C . ILE A 1 107 ? -24.143 -8.955 6.311 1.00 9.45 592 ILE A C 1
ATO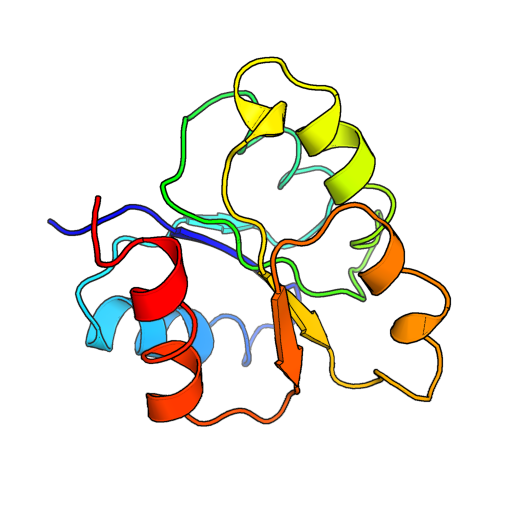M 729 O O . ILE A 1 107 ? -23.243 -9.269 5.517 1.00 10.23 592 ILE A O 1
ATOM 734 N N . ALA A 1 108 ? -25.076 -9.771 6.713 1.00 8.90 593 ALA A N 1
ATOM 735 C CA . ALA A 1 108 ? -25.113 -11.157 6.261 1.00 9.62 593 ALA A CA 1
ATOM 736 C C . ALA A 1 108 ? -25.626 -11.209 4.828 1.00 10.73 593 ALA A C 1
ATOM 737 O O . ALA A 1 108 ? -26.533 -10.419 4.469 1.00 10.83 593 ALA A O 1
ATOM 739 N N . LEU A 1 109 ? -25.141 -12.138 4.021 1.00 9.96 594 LEU A N 1
ATOM 740 C CA . LEU A 1 109 ? -25.734 -12.484 2.711 1.00 10.26 594 LEU A CA 1
ATOM 741 C C . LEU A 1 109 ? -26.399 -13.825 2.861 1.00 11.02 594 LEU A C 1
ATOM 742 O O . LEU A 1 109 ? -25.757 -14.766 3.333 1.00 12.50 594 LEU A O 1
ATOM 747 N N . THR A 1 110 ? -27.691 -13.896 2.596 1.00 11.37 595 THR A N 1
ATOM 748 C CA . THR A 1 110 ? -28.466 -15.122 2.846 1.00 13.36 595 THR A CA 1
ATOM 749 C C . THR A 1 110 ? -29.277 -15.497 1.621 1.00 13.25 595 THR A C 1
ATOM 750 O O . THR A 1 110 ? -30.036 -14.629 1.141 1.00 14.03 595 THR A O 1
ATOM 754 N N . ALA A 1 111 ? -29.217 -16.751 1.216 1.00 13.22 596 ALA A N 1
ATOM 755 C CA . ALA A 1 111 ? -30.088 -17.321 0.163 1.00 13.19 596 ALA A CA 1
ATOM 756 C C . ALA A 1 111 ? -31.146 -18.164 0.850 1.00 13.51 596 ALA A C 1
ATOM 757 O O . ALA A 1 111 ? -31.902 -18.850 0.144 1.00 14.64 596 ALA A O 1
ATOM 759 N N . ASN A 1 112 ? -31.115 -18.266 2.184 1.00 13.63 597 ASN A N 1
ATOM 760 C CA . ASN A 1 112 ? -31.913 -19.286 2.904 1.00 15.00 597 ASN A CA 1
ATOM 761 C C . ASN A 1 112 ? -32.478 -18.724 4.199 1.00 14.05 597 ASN A C 1
ATOM 762 O O . ASN A 1 112 ? -32.543 -19.472 5.158 1.00 15.22 597 ASN A O 1
ATOM 767 N N . ALA A 1 113 ? -32.966 -17.500 4.168 1.00 14.15 598 ALA A N 1
ATOM 768 C CA . ALA A 1 113 ? -33.414 -16.815 5.391 1.00 15.38 598 ALA A CA 1
ATOM 769 C C . ALA A 1 113 ? -34.417 -17.705 6.126 1.00 14.99 598 ALA A C 1
ATOM 770 O O . ALA A 1 113 ? -34.280 -17.902 7.352 1.00 15.63 598 ALA A O 1
ATOM 772 N N A LEU A 1 114 ? -35.301 -18.386 5.384 0.50 14.78 599 LEU A N 1
ATOM 773 N N B LEU A 1 114 ? -35.512 -18.090 5.456 0.50 16.20 599 LEU A N 1
ATOM 774 C CA A LEU A 1 114 ? -36.434 -19.143 5.983 0.50 15.08 599 LEU A CA 1
ATOM 775 C CA B LEU A 1 114 ? -36.590 -18.868 6.126 0.50 16.42 599 LEU A CA 1
ATOM 776 C C A LEU A 1 114 ? -36.196 -20.644 5.826 0.50 15.87 599 LEU A C 1
ATOM 777 C C B LEU A 1 114 ? -36.399 -20.344 5.802 0.50 17.56 599 LEU A C 1
ATOM 778 O O A LEU A 1 114 ? -37.103 -21.440 6.123 0.50 16.54 599 LEU A O 1
ATOM 779 O O B LEU A 1 114 ? -37.420 -21.056 5.787 0.50 19.63 599 LEU A O 1
ATOM 788 N N A GLN A 1 115 ? -34.990 -21.016 5.435 0.50 14.21 600 GLN A N 1
ATOM 789 N N B GLN A 1 115 ? -35.149 -20.765 5.581 0.50 16.46 600 GLN A N 1
ATOM 790 C CA A GLN A 1 115 ? -34.551 -22.428 5.298 0.50 13.98 600 GLN A CA 1
ATOM 791 C CA B GLN A 1 115 ? -34.707 -22.157 5.283 0.50 17.53 600 GLN A CA 1
ATOM 792 C C A GLN A 1 115 ? -33.355 -22.655 6.205 0.50 15.29 600 GLN A C 1
ATOM 793 C C B GLN A 1 115 ? -33.427 -22.465 6.075 0.50 17.82 600 GLN A C 1
ATOM 794 O O A GLN A 1 115 ? -32.492 -23.530 5.938 0.50 15.32 600 GLN A O 1
ATOM 795 O O B GLN A 1 115 ? -32.556 -23.167 5.523 0.50 20.19 600 GLN A O 1
ATOM 806 N N . GLY A 1 116 ? -33.293 -21.901 7.289 1.00 15.68 601 GLY A N 1
ATOM 807 C CA . GLY A 1 116 ? -32.228 -22.179 8.246 1.00 16.33 601 GLY A CA 1
ATOM 808 C C . GLY A 1 116 ? -31.474 -20.935 8.644 1.00 14.34 601 GLY A C 1
ATOM 809 O O . GLY A 1 116 ? -30.991 -20.940 9.758 1.00 14.07 601 GLY A O 1
ATOM 810 N N . ASP A 1 117 ? -31.307 -19.923 7.794 1.00 13.00 602 ASP A N 1
ATOM 811 C CA . ASP A 1 117 ? -30.327 -18.875 8.185 1.00 11.78 602 ASP A CA 1
ATOM 812 C C . ASP A 1 117 ? -30.893 -17.992 9.300 1.00 10.92 602 ASP A C 1
ATOM 813 O O . ASP A 1 117 ? -30.117 -17.565 10.145 1.00 11.26 602 ASP A O 1
ATOM 818 N N . ARG A 1 118 ? -32.189 -17.787 9.386 1.00 11.22 603 ARG A N 1
ATOM 819 C CA . ARG A 1 118 ? -32.765 -16.987 10.505 1.00 13.31 603 ARG A CA 1
ATOM 820 C C . ARG A 1 118 ? -32.588 -17.766 11.807 1.00 12.24 603 ARG A C 1
ATOM 821 O O . ARG A 1 118 ? -32.621 -17.153 12.879 1.00 13.19 603 ARG A O 1
ATOM 829 N N . GLU A 1 119 ? -32.446 -19.079 11.716 1.00 11.33 604 GLU A N 1
ATOM 830 C CA . GLU A 1 119 ? -32.248 -19.954 12.899 1.00 12.13 604 GLU A CA 1
ATOM 831 C C . GLU A 1 119 ? -30.772 -20.211 13.186 1.00 12.68 604 GLU A C 1
ATOM 832 O O . GLU A 1 119 ? -30.470 -21.027 14.074 1.00 13.77 604 GLU A O 1
ATOM 838 N N . ASN A 1 120 ? -29.849 -19.581 12.485 1.00 11.49 605 ASN A N 1
ATOM 839 C CA . ASN A 1 120 ? -28.413 -19.862 12.650 1.00 12.43 605 ASN A CA 1
ATOM 840 C C . ASN A 1 120 ? -27.684 -18.538 12.404 1.00 11.60 605 ASN A C 1
ATOM 841 O O . ASN A 1 120 ? -27.611 -17.735 13.288 1.00 11.16 605 ASN A O 1
ATOM 846 N N . CYS A 1 121 ? -27.138 -18.382 11.209 1.00 12.57 606 CYS A N 1
ATOM 847 C CA . CYS A 1 121 ? -26.288 -17.266 10.813 1.00 13.60 606 CYS A CA 1
ATOM 848 C C . CYS A 1 121 ? -26.820 -15.940 11.363 1.00 10.46 606 CYS A C 1
ATOM 849 O O . CYS A 1 121 ? -26.055 -15.151 11.938 1.00 11.08 606 CYS A O 1
ATOM 852 N N . LEU A 1 122 ? -28.083 -15.658 11.118 1.00 10.54 607 LEU A N 1
ATOM 853 C CA . LEU A 1 122 ? -28.596 -14.284 11.353 1.00 11.22 607 LEU A CA 1
ATOM 854 C C . LEU A 1 122 ? -28.702 -13.947 12.830 1.00 10.97 607 LEU A C 1
ATOM 855 O O . LEU A 1 122 ? -28.982 -12.767 13.117 1.00 12.62 607 LEU A O 1
ATOM 860 N N . GLN A 1 123 ? -28.486 -14.874 13.742 1.00 10.25 608 GLN A N 1
ATOM 861 C CA . GLN A 1 123 ? -28.526 -14.601 15.187 1.00 9.27 608 GLN A CA 1
ATOM 862 C C . GLN A 1 123 ? -27.160 -14.262 15.760 1.00 9.14 608 GLN A C 1
ATOM 863 O O . GLN A 1 123 ? -27.070 -14.086 16.999 1.00 10.21 608 GLN A O 1
ATOM 869 N N . ALA A 1 124 ? -26.124 -14.152 14.937 1.00 9.36 609 ALA A N 1
ATOM 870 C CA . ALA A 1 124 ? -24.746 -14.064 15.436 1.00 10.22 609 ALA A CA 1
ATOM 871 C C . ALA A 1 124 ? -24.299 -12.669 15.887 1.00 10.00 609 ALA A C 1
ATOM 872 O O . ALA A 1 124 ? -23.189 -12.567 16.402 1.00 12.11 609 ALA A O 1
ATOM 874 N N . GLY A 1 125 ? -25.100 -11.628 15.651 1.00 11.43 610 GLY A N 1
ATOM 875 C CA . GLY A 1 125 ? -24.679 -10.246 15.940 1.00 11.03 610 GLY A CA 1
ATOM 876 C C . GLY A 1 125 ? -24.477 -9.398 14.693 1.00 10.96 610 GLY A C 1
ATOM 877 O O . GLY A 1 125 ? -23.630 -8.502 14.724 1.00 12.50 610 GLY A O 1
ATOM 878 N N A MET A 1 126 ? -25.324 -9.630 13.699 0.50 10.22 611 MET A N 1
ATOM 879 N N B MET A 1 126 ? -25.271 -9.635 13.646 0.50 11.83 611 MET A N 1
ATOM 880 C CA A MET A 1 126 ? -25.387 -8.899 12.424 0.50 9.74 611 MET A CA 1
ATOM 881 C CA B MET A 1 126 ? -25.231 -8.858 12.386 0.50 12.46 611 MET A CA 1
ATOM 882 C C A MET A 1 126 ? -25.955 -7.492 12.663 0.50 10.39 611 MET A C 1
ATOM 883 C C B MET A 1 126 ? -26.026 -7.558 12.539 0.50 12.18 611 MET A C 1
ATOM 884 O O A MET A 1 126 ? -26.803 -7.282 13.556 0.50 9.79 611 MET A O 1
ATOM 885 O O B MET A 1 126 ? -27.096 -7.505 13.215 0.50 11.20 611 MET A O 1
ATOM 894 N N . ASN A 1 127 ? -25.559 -6.553 11.814 1.00 9.77 612 ASN A N 1
ATOM 895 C CA . ASN A 1 127 ? -26.284 -5.265 11.741 1.00 10.24 612 ASN A CA 1
ATOM 896 C C . ASN A 1 127 ? -27.487 -5.400 10.845 1.00 10.42 612 ASN A C 1
ATOM 897 O O . ASN A 1 127 ? -28.472 -4.669 11.041 1.00 11.29 612 ASN A O 1
ATOM 902 N N . ASP A 1 128 ? -27.400 -6.195 9.786 1.00 9.89 613 ASP A N 1
ATOM 903 C CA . ASP A 1 128 ? -28.406 -6.252 8.745 1.00 10.68 613 ASP A CA 1
ATOM 904 C C . ASP A 1 128 ? -28.179 -7.487 7.890 1.00 10.20 613 ASP A C 1
ATOM 905 O O . ASP A 1 128 ? -27.182 -8.189 8.137 1.00 10.04 613 ASP A O 1
ATOM 910 N N . TYR A 1 129 ? -29.033 -7.707 6.934 1.00 10.10 614 TYR A N 1
ATOM 911 C CA . TYR A 1 129 ? -28.818 -8.785 5.958 1.00 11.21 614 TYR A CA 1
ATOM 912 C C . TYR A 1 129 ? -29.383 -8.426 4.600 1.00 12.35 614 TYR A C 1
ATOM 913 O O . TYR A 1 129 ? -30.339 -7.617 4.508 1.00 12.93 614 TYR A O 1
ATOM 922 N N . LEU A 1 130 ? -28.826 -9.083 3.621 1.00 11.73 615 LEU A N 1
ATOM 923 C CA . LEU A 1 130 ? -29.199 -8.951 2.202 1.00 13.27 615 LEU A CA 1
ATOM 924 C C . LEU A 1 130 ? -29.620 -10.311 1.702 1.00 12.27 615 LEU A C 1
ATOM 925 O O . LEU A 1 130 ? -28.791 -11.238 1.787 1.00 12.91 615 LEU A O 1
ATOM 930 N N . ALA A 1 131 ? -30.789 -10.480 1.125 1.00 12.76 616 ALA A N 1
ATOM 931 C CA . ALA A 1 131 ? -31.245 -11.763 0.576 1.00 13.01 616 ALA A CA 1
ATOM 932 C C . ALA A 1 131 ? -30.777 -11.938 -0.863 1.00 12.89 616 ALA A C 1
ATOM 933 O O . ALA A 1 131 ? -31.022 -11.087 -1.712 1.00 15.40 616 ALA A O 1
ATOM 935 N N . LYS A 1 132 ? -30.059 -12.998 -1.129 1.00 13.19 617 LYS A N 1
ATOM 936 C CA . LYS A 1 132 ? -29.722 -13.433 -2.487 1.00 12.59 617 LYS A CA 1
ATOM 937 C C . LYS A 1 132 ? -30.989 -13.989 -3.100 1.00 13.01 617 LYS A C 1
ATOM 938 O O . LYS A 1 132 ? -31.776 -14.644 -2.411 1.00 14.60 617 LYS A O 1
ATOM 944 N N . PRO A 1 133 ? -31.196 -13.814 -4.408 1.00 12.08 618 PRO A N 1
ATOM 945 C CA . PRO A 1 133 ? -30.343 -12.954 -5.233 1.00 12.41 618 PRO A CA 1
ATOM 946 C C . PRO A 1 133 ? -30.719 -11.489 -5.041 1.00 11.27 618 PRO A C 1
ATOM 947 O O . PRO A 1 133 ? -31.892 -11.154 -4.899 1.00 13.92 618 PRO A O 1
ATOM 951 N N . PHE A 1 134 ? -29.725 -10.659 -4.996 1.00 11.43 619 PHE A N 1
ATOM 952 C CA . PHE A 1 134 ? -29.948 -9.227 -4.734 1.00 11.36 619 PHE A CA 1
ATOM 953 C C . PHE A 1 134 ? -29.472 -8.362 -5.895 1.00 12.07 619 PHE A C 1
ATOM 954 O O . PHE A 1 134 ? -28.512 -8.657 -6.652 1.00 12.69 619 PHE A O 1
ATOM 962 N N . LYS A 1 135 ? -30.146 -7.213 -6.028 1.00 13.00 620 LYS A N 1
ATOM 963 C CA A LYS A 1 135 ? -29.777 -6.198 -7.039 0.50 13.28 620 LYS A CA 1
ATOM 964 C CA B LYS A 1 135 ? -29.785 -6.189 -7.034 0.50 13.05 620 LYS A CA 1
ATOM 965 C C . LYS A 1 135 ? -28.624 -5.331 -6.547 1.00 11.95 620 LYS A C 1
ATOM 966 O O . LYS A 1 135 ? -28.455 -5.137 -5.350 1.00 12.35 620 LYS A O 1
ATOM 977 N N . ARG A 1 136 ? -27.876 -4.791 -7.487 1.00 12.34 621 ARG A N 1
ATOM 978 C CA . ARG A 1 136 ? -26.872 -3.779 -7.178 1.00 11.98 621 ARG A CA 1
ATOM 979 C C . ARG A 1 136 ? -27.496 -2.641 -6.346 1.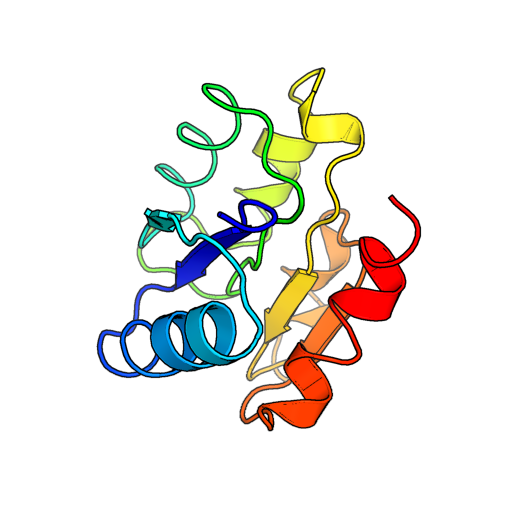00 12.11 6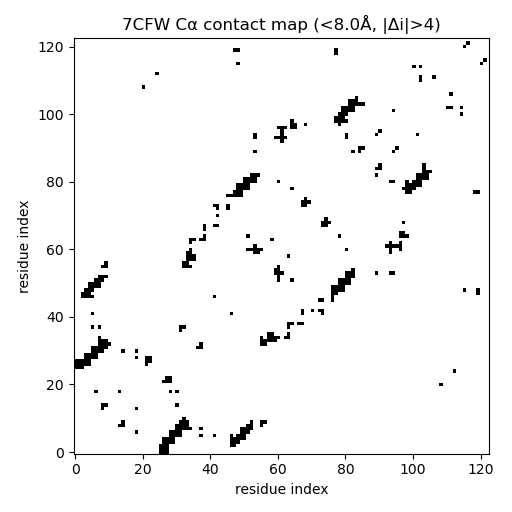21 ARG A C 1
ATOM 980 O O . ARG A 1 136 ? -26.856 -2.187 -5.394 1.00 12.12 621 ARG A O 1
ATOM 988 N N . ALA A 1 137 ? -28.694 -2.181 -6.679 1.00 12.63 622 ALA A N 1
ATOM 989 C CA . ALA A 1 137 ? -29.338 -1.094 -5.915 1.00 12.06 622 ALA A CA 1
ATOM 990 C C . ALA A 1 137 ? -29.567 -1.502 -4.473 1.00 12.86 622 ALA A C 1
ATOM 991 O O . ALA A 1 137 ? -29.556 -0.626 -3.577 1.00 13.20 622 ALA A O 1
ATOM 993 N N . GLU A 1 138 ? -29.901 -2.754 -4.234 1.00 13.07 623 GLU A N 1
ATOM 994 C CA . GLU A 1 138 ? -30.157 -3.240 -2.853 1.00 13.43 623 GLU A CA 1
ATOM 995 C C . GLU A 1 138 ? -28.860 -3.267 -2.042 1.00 12.01 623 GLU A C 1
ATOM 996 O O . GLU A 1 138 ? -28.835 -2.835 -0.861 1.00 11.78 623 GLU A O 1
ATOM 1002 N N . LEU A 1 139 ? -27.773 -3.671 -2.685 1.00 10.96 624 LEU A N 1
ATOM 1003 C CA . LEU A 1 139 ? -26.439 -3.651 -2.060 1.00 11.68 624 LEU A CA 1
ATOM 1004 C C . LEU A 1 139 ? -26.086 -2.209 -1.738 1.00 11.33 624 LEU A C 1
ATOM 1005 O O . LEU A 1 139 ? -25.574 -1.912 -0.652 1.00 11.97 624 LEU A O 1
ATOM 1010 N N . GLN A 1 140 ? -26.270 -1.329 -2.724 1.00 12.30 625 GLN A N 1
ATOM 1011 C CA . GLN A 1 140 ? -25.968 0.093 -2.515 1.00 12.44 625 GLN A CA 1
ATOM 1012 C C . GLN A 1 140 ? -26.740 0.651 -1.320 1.00 11.59 625 GLN A C 1
ATOM 1013 O O . GLN A 1 140 ? -26.158 1.316 -0.484 1.00 11.50 625 GLN A O 1
ATOM 1019 N N A ARG A 1 141 ? -28.004 0.295 -1.222 0.50 10.91 626 ARG A N 1
ATOM 1020 N N B ARG A 1 141 ? -28.035 0.383 -1.252 0.50 12.66 626 ARG A N 1
ATOM 1021 C CA A ARG A 1 141 ? -28.875 0.921 -0.208 0.50 11.38 626 ARG A CA 1
ATOM 1022 C CA B ARG A 1 141 ? -28.882 1.035 -0.221 0.50 14.07 626 ARG A CA 1
ATOM 1023 C C A ARG A 1 141 ? -28.489 0.411 1.186 0.50 11.01 626 ARG A C 1
ATOM 1024 C C B ARG A 1 141 ? -28.366 0.590 1.159 0.50 13.22 626 ARG A C 1
ATOM 1025 O O A ARG A 1 141 ? -28.537 1.172 2.161 0.50 9.23 626 ARG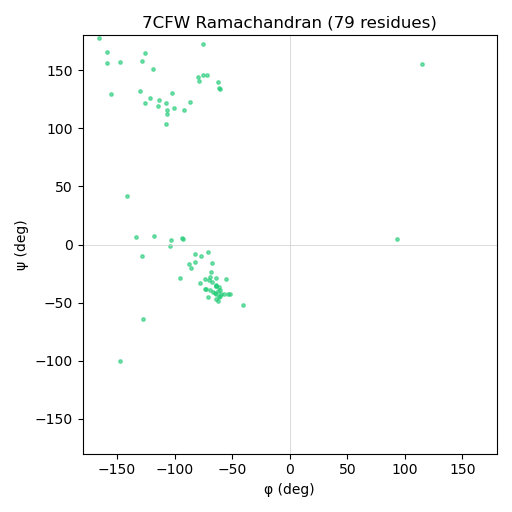 A O 1
ATOM 1026 O O B ARG A 1 141 ? -27.999 1.431 1.998 0.50 12.87 626 ARG A O 1
ATOM 1041 N N A ILE A 1 142 ? -28.129 -0.859 1.323 0.80 11.50 627 ILE A N 1
ATOM 1042 N N B ILE A 1 142 ? -28.256 -0.725 1.384 0.20 12.75 627 ILE A N 1
ATOM 1043 C CA A ILE A 1 142 ? -27.798 -1.393 2.664 0.80 11.47 627 ILE A CA 1
ATOM 1044 C CA B ILE A 1 142 ? -27.840 -1.282 2.708 0.20 12.34 627 ILE A CA 1
ATOM 1045 C C A ILE A 1 142 ? -26.445 -0.848 3.101 0.80 11.04 627 ILE A C 1
ATOM 1046 C C B ILE A 1 142 ? -26.464 -0.747 3.093 0.20 11.89 627 ILE A C 1
ATOM 1047 O O A ILE A 1 142 ? -26.265 -0.537 4.275 0.80 11.55 627 ILE A O 1
ATOM 1048 O O B ILE A 1 142 ? -26.282 -0.431 4.281 0.20 12.12 627 ILE A O 1
ATOM 1057 N N . LEU A 1 143 ? -25.489 -0.724 2.176 1.00 11.35 628 LEU A N 1
ATOM 1058 C CA . LEU A 1 143 ? -24.196 -0.162 2.574 1.00 11.54 628 LEU A CA 1
ATOM 1059 C C . LEU A 1 143 ? -24.311 1.334 2.903 1.00 12.08 628 LEU A C 1
ATOM 1060 O O . LEU A 1 143 ? -23.710 1.741 3.906 1.00 13.73 628 LEU A O 1
ATOM 1065 N N . GLN A 1 144 ? -25.071 2.096 2.138 1.00 12.91 629 GLN A N 1
ATOM 1066 C CA . GLN A 1 144 ? -25.219 3.528 2.454 1.00 13.44 629 GLN A CA 1
ATOM 1067 C C . GLN A 1 144 ? -25.867 3.686 3.836 1.00 12.45 629 GLN A C 1
ATOM 1068 O O . GLN A 1 144 ? -25.467 4.548 4.569 1.00 12.92 629 GLN A O 1
ATOM 1074 N N . ARG A 1 145 ? -26.854 2.853 4.145 1.00 11.39 630 ARG A N 1
ATOM 1075 C CA . ARG A 1 145 ? -27.502 2.898 5.472 1.00 12.64 630 ARG A CA 1
ATOM 1076 C C . ARG A 1 145 ? -26.458 2.797 6.570 1.00 12.95 630 ARG A C 1
ATOM 1077 O O . ARG A 1 145 ? -26.548 3.519 7.585 1.00 13.68 630 ARG A O 1
ATOM 1085 N N . TRP A 1 146 ? -25.480 1.910 6.422 1.00 12.90 631 TRP A N 1
ATOM 1086 C CA . TRP A 1 146 ? -24.592 1.550 7.545 1.00 12.72 631 TRP A CA 1
ATOM 1087 C C . TRP A 1 146 ? -23.314 2.340 7.537 1.00 12.08 631 TRP A C 1
ATOM 1088 O O . TRP A 1 146 ? -22.732 2.514 8.613 1.00 15.66 631 TRP A O 1
ATOM 1099 N N . ILE A 1 147 ? -22.830 2.769 6.385 1.00 12.32 632 ILE A N 1
ATOM 1100 C CA . ILE A 1 147 ? -21.516 3.450 6.360 1.00 14.04 632 ILE A CA 1
ATOM 1101 C C . ILE A 1 147 ? -21.554 4.724 5.514 1.00 16.03 632 ILE A C 1
ATOM 1102 O O . ILE A 1 147 ? -20.496 5.352 5.383 1.00 15.92 632 ILE A O 1
ATOM 1107 N N . GLY A 1 148 ? -22.734 5.121 5.046 1.00 15.70 633 GLY A N 1
ATOM 1108 C CA . GLY A 1 148 ? -22.870 6.362 4.254 1.00 18.56 633 GLY A CA 1
ATOM 1109 C C . GLY A 1 148 ? -22.639 7.615 5.087 1.00 21.71 633 GLY A C 1
ATOM 1110 O O . GLY A 1 148 ? -22.270 8.638 4.486 1.00 26.89 633 GLY A O 1
ATOM 1111 N N . SER A 1 149 ? -22.895 7.599 6.400 1.00 23.80 634 SER A N 1
ATOM 1112 C CA . SER A 1 149 ? -22.826 8.829 7.237 1.00 30.80 634 SER A CA 1
ATOM 1113 C C . SER A 1 149 ? -21.389 9.027 7.746 1.00 35.10 634 SER A C 1
ATOM 1114 O O . SER A 1 149 ? -21.077 10.135 8.200 1.00 32.18 634 SER A O 1
ATOM 1117 N N . GLN A 1 150 ? -20.562 7.976 7.677 1.00 42.58 635 GLN A N 1
ATOM 1118 C CA . GLN A 1 150 ? -19.181 7.931 8.235 1.00 46.23 635 GLN A CA 1
ATOM 1119 C C . GLN A 1 150 ? -18.192 7.970 7.064 1.00 48.75 635 GLN A C 1
ATOM 1120 O O . GLN A 1 150 ? -18.324 8.809 6.171 1.00 37.05 635 GLN A O 1
#

Foldseek 3Di:
DAFEEEEAAADVVCVVVVCVLQVVLVHHYDYDQALVVLLVVLLVDDGQEYEAEQDGDPHGQQVSLLSQCPRPSSVDRAYEYEAQQCVNCCVVGNVVRDHPYYDHPPDDSVSVNVVSCVRRVVD

Sequence (123 aa):
AGQEEILLVEDNNPVNQTTVIEAMLRSLGYRRVTLVADGIQQAVRRSSAEERRQRRYDAILLMDCRLPVLDGYSSATREIRAQENGRRVPIIALTANALLQQGDRENCLQAGMMNDYLAKPFKKRAELQRRIILQRWIGSQ

GO terms:
  GO:0000155 phosphorelay sensor kinase activity (F, IDA)

Radius of gyration: 12.87 Å; Cα contacts (8 Å, |Δi|>4): 250; chains: 1; bounding box: 31×34×30 Å

Secondary structure (DSSP, 8-state):
---EEEEE--SHHHHHHHHHHHHHTT-EEEEE-SHHHHHHHHHHS--SEEEEESS-SSS-HHHHHHHHHTSTTTTTS-EEEEES-TTTTGGGTGGGSS-SEEEESS--HHHHHHHHHHHHS--

Nearest PDB structures (foldseek):
  7c1j-assembly1_A  TM=9.975E-01  e=1.333E-23  Pseudomonas aeruginosa
  3t6k-assembly2_B  TM=9.293E-01  e=1.932E-10  Chloroflexus aurantiacus J-10-fl
  4h60-assembly1_A  TM=9.167E-01  e=1.932E-10  Vibrio cholerae O395
  3gt7-assembly1_A  TM=9.213E-01  e=2.201E-10  Syntrophus aciditrophicus SB
  2iyn-assembly4_B  TM=8.910E-01  e=2.165E-09  Escherichia coli